Protein AF-A0A848P600-F1 (afdb_monomer_lite)

Organism: NCBI:txid190721

Secondary structure (DSSP, 8-state):
----PPPHHHHHTTTT-BGGG--HHHHHHHHHHHHHGGGGTEEEEEEE---HHHHHH-SSHHHHHHHHHHS-EEEEEEE-HHHHHHHHTT--

Radius of gyration: 16.41 Å; chains: 1; bounding box: 43×31×40 Å

pLDDT: mean 81.23, std 12.45, range [37.34, 94.0]

Foldseek 3Di:
DPPDQDAPVLQVVQAFAQPVPDDPVNVVNQVNCCVCVVVLQKDKDFAQQLPVVQLVVDPDPVSNVVSSVVRRRGIHMDHDPSNVVVVVVVVD

Sequence (92 aa):
MLNSIPTLTDVRELDGRIFAMLTADELSVLDFYRTQGRKFDVSVAILSEADPTELAAARSPAEAEAIMKRANSRVSVTIGPAAEAAWAARAH

Structure (mmCIF, N/CA/C/O backbone):
data_AF-A0A848P600-F1
#
_entry.id   AF-A0A848P600-F1
#
loop_
_atom_site.group_PDB
_atom_site.id
_atom_site.type_symbol
_atom_site.label_atom_id
_atom_site.label_alt_id
_atom_site.label_comp_id
_atom_site.label_asym_id
_atom_site.label_entity_id
_atom_site.label_seq_id
_atom_site.pdbx_PDB_ins_code
_atom_site.Cartn_x
_atom_site.Cartn_y
_atom_site.Cartn_z
_atom_site.occupancy
_atom_site.B_iso_or_equiv
_atom_site.auth_seq_id
_atom_site.auth_comp_id
_atom_site.auth_asym_id
_atom_site.auth_atom_id
_atom_site.pdbx_PDB_model_num
ATOM 1 N N . MET A 1 1 ? 11.388 18.259 -0.070 1.00 37.34 1 MET A N 1
ATOM 2 C CA . MET A 1 1 ? 10.777 17.829 -1.344 1.00 37.34 1 MET A CA 1
ATOM 3 C C . MET A 1 1 ? 11.853 17.109 -2.136 1.00 37.34 1 MET A C 1
ATOM 5 O O . MET A 1 1 ? 12.711 17.773 -2.703 1.00 37.34 1 MET A O 1
ATOM 9 N N . LEU A 1 2 ? 11.901 15.779 -2.076 1.00 42.84 2 LEU A N 1
ATOM 10 C CA . LEU A 1 2 ? 12.853 15.009 -2.875 1.00 42.84 2 LEU A CA 1
ATOM 11 C C . LEU A 1 2 ? 12.183 14.667 -4.207 1.00 42.84 2 LEU A C 1
ATOM 13 O O . LEU A 1 2 ? 11.198 13.945 -4.262 1.00 42.84 2 LEU A O 1
ATOM 17 N N . ASN A 1 3 ? 12.718 15.271 -5.264 1.00 55.62 3 ASN A N 1
ATOM 18 C CA . ASN A 1 3 ? 12.240 15.256 -6.647 1.00 55.62 3 ASN A CA 1
ATOM 19 C C . ASN A 1 3 ? 12.596 13.951 -7.397 1.00 55.62 3 ASN A C 1
ATOM 21 O O . ASN A 1 3 ? 12.703 13.952 -8.623 1.00 55.62 3 ASN A O 1
ATOM 25 N N . SER A 1 4 ? 12.831 12.857 -6.669 1.00 73.62 4 SER A N 1
ATOM 26 C CA . SER A 1 4 ? 13.298 11.584 -7.221 1.00 73.62 4 SER A CA 1
ATOM 27 C C . SER A 1 4 ? 12.150 10.587 -7.266 1.00 73.62 4 SER A C 1
ATOM 29 O O . SER A 1 4 ? 11.453 10.392 -6.275 1.00 73.62 4 SER A O 1
ATOM 31 N N . ILE A 1 5 ? 11.954 9.961 -8.426 1.00 80.19 5 ILE A N 1
ATOM 32 C CA . ILE A 1 5 ? 10.986 8.874 -8.600 1.00 80.19 5 ILE A CA 1
ATOM 33 C C . ILE A 1 5 ? 11.417 7.704 -7.695 1.00 80.19 5 ILE A C 1
ATOM 35 O O . ILE A 1 5 ? 12.546 7.233 -7.869 1.00 80.19 5 ILE A O 1
ATOM 39 N N . PRO A 1 6 ? 10.564 7.237 -6.760 1.00 85.19 6 PRO A N 1
ATOM 40 C CA . PRO A 1 6 ? 10.854 6.079 -5.919 1.00 85.19 6 PRO A CA 1
ATOM 41 C C . PRO A 1 6 ? 11.218 4.841 -6.739 1.00 85.19 6 PRO A C 1
ATOM 43 O O . PRO A 1 6 ? 10.620 4.578 -7.784 1.00 85.19 6 PRO A O 1
ATOM 46 N N . THR A 1 7 ? 12.183 4.056 -6.276 1.00 88.31 7 THR A N 1
ATOM 47 C CA . THR A 1 7 ? 12.642 2.848 -6.969 1.00 88.31 7 THR A CA 1
ATOM 48 C C . THR A 1 7 ? 11.713 1.656 -6.723 1.00 88.31 7 THR A C 1
ATOM 50 O O . THR A 1 7 ? 10.862 1.677 -5.832 1.00 88.31 7 THR A O 1
ATOM 53 N N . LEU A 1 8 ? 11.871 0.588 -7.518 1.00 87.69 8 LEU A N 1
ATOM 54 C CA . LEU A 1 8 ? 11.140 -0.663 -7.285 1.00 87.69 8 LEU A CA 1
ATOM 55 C C . LEU A 1 8 ? 11.594 -1.374 -6.001 1.00 87.69 8 LEU A C 1
ATOM 57 O O . LEU A 1 8 ? 10.810 -2.104 -5.403 1.00 87.69 8 LEU A O 1
ATOM 61 N N . THR A 1 9 ? 12.835 -1.161 -5.552 1.00 88.88 9 THR A N 1
ATOM 62 C CA . THR A 1 9 ? 13.280 -1.651 -4.239 1.00 88.88 9 THR A CA 1
ATOM 63 C C . THR A 1 9 ? 12.532 -0.948 -3.119 1.00 88.88 9 THR A C 1
ATOM 65 O O . THR A 1 9 ? 12.004 -1.637 -2.254 1.00 88.88 9 THR A O 1
ATOM 68 N N . ASP A 1 10 ? 12.385 0.378 -3.198 1.00 90.06 10 ASP A N 1
ATOM 69 C CA . ASP A 1 10 ? 11.699 1.153 -2.158 1.00 90.06 10 ASP A CA 1
ATOM 70 C C . ASP A 1 10 ? 10.257 0.672 -1.959 1.00 90.06 10 ASP A C 1
ATOM 72 O O . ASP A 1 10 ? 9.816 0.487 -0.830 1.00 90.06 10 ASP A O 1
ATOM 76 N N . VAL A 1 11 ? 9.516 0.418 -3.047 1.00 91.12 11 VAL A N 1
ATOM 77 C CA . VAL A 1 11 ? 8.134 -0.083 -2.933 1.00 91.12 11 VAL A CA 1
ATOM 78 C C . VAL A 1 11 ? 8.078 -1.546 -2.512 1.00 91.12 11 VAL A C 1
ATOM 80 O O . VAL A 1 11 ? 7.196 -1.913 -1.747 1.00 91.12 11 VAL A O 1
ATOM 83 N N . ARG A 1 12 ? 9.025 -2.384 -2.942 1.00 91.69 12 ARG A N 1
ATOM 84 C CA . ARG A 1 12 ? 9.097 -3.790 -2.521 1.00 91.69 12 ARG A CA 1
ATOM 85 C C . ARG A 1 12 ? 9.342 -3.927 -1.022 1.00 91.69 12 ARG A C 1
ATOM 87 O O . ARG A 1 12 ? 8.766 -4.812 -0.405 1.00 91.69 12 ARG A O 1
ATOM 94 N N . GLU A 1 13 ? 10.135 -3.040 -0.426 1.00 93.25 13 GLU A N 1
ATOM 95 C CA . GLU A 1 13 ? 10.339 -3.019 1.026 1.00 93.25 13 GLU A CA 1
ATOM 96 C C . GLU A 1 13 ? 9.079 -2.646 1.815 1.00 93.25 13 GLU A C 1
ATOM 98 O O . GLU A 1 13 ? 9.026 -2.918 3.016 1.00 93.25 13 GLU A O 1
ATOM 103 N N . LEU A 1 14 ? 8.073 -2.037 1.175 1.00 92.50 14 LEU A N 1
ATOM 104 C CA . LEU A 1 14 ? 6.782 -1.769 1.807 1.00 92.50 14 LEU A CA 1
ATOM 105 C C . LEU A 1 14 ? 5.904 -3.016 1.898 1.00 92.50 14 LEU A C 1
ATOM 107 O O . LEU A 1 14 ? 5.003 -3.034 2.736 1.00 92.50 14 LEU A O 1
ATOM 111 N N . ASP A 1 15 ? 6.131 -4.034 1.063 1.00 92.81 15 ASP A N 1
ATOM 112 C CA . ASP A 1 15 ? 5.298 -5.232 1.070 1.00 92.81 15 ASP A CA 1
ATOM 1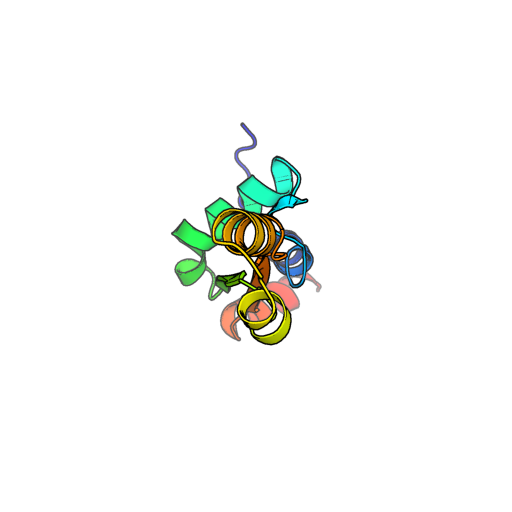13 C C . ASP A 1 15 ? 5.342 -5.911 2.439 1.00 92.81 15 ASP A C 1
ATOM 115 O O . ASP A 1 15 ? 6.396 -6.196 3.006 1.00 92.81 15 ASP A O 1
ATOM 119 N N . GLY A 1 16 ? 4.164 -6.122 3.007 1.00 88.19 16 GLY A N 1
ATOM 120 C CA . GLY A 1 16 ? 4.007 -6.721 4.315 1.00 88.19 16 GLY A CA 1
ATOM 121 C C . GLY A 1 16 ? 4.175 -5.770 5.509 1.00 88.19 16 GLY A C 1
ATOM 122 O O . GLY A 1 16 ? 3.963 -6.201 6.646 1.00 88.19 16 GLY A O 1
ATOM 123 N N . ARG A 1 17 ? 4.511 -4.488 5.304 1.00 88.75 17 ARG A N 1
ATOM 124 C CA . ARG A 1 17 ? 4.643 -3.516 6.405 1.00 88.75 17 ARG A CA 1
ATOM 125 C C . ARG A 1 17 ? 3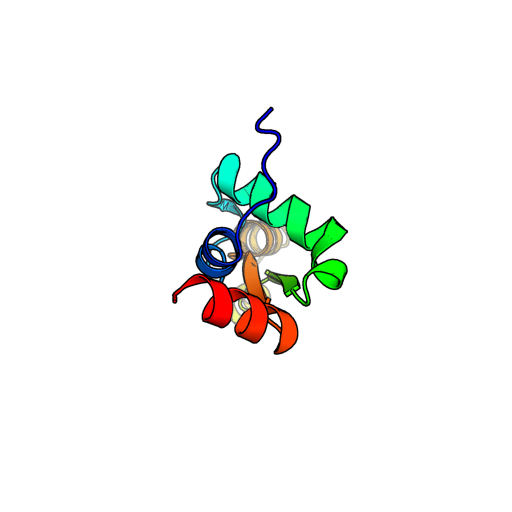.293 -3.069 6.955 1.00 88.75 17 ARG A C 1
ATOM 127 O O . ARG A 1 17 ? 2.306 -2.957 6.230 1.00 88.75 17 ARG A O 1
ATOM 134 N N . ILE A 1 18 ? 3.267 -2.741 8.247 1.00 87.31 18 ILE A N 1
ATOM 135 C CA . ILE A 1 18 ? 2.098 -2.148 8.907 1.00 87.31 18 ILE A CA 1
ATOM 136 C C . ILE A 1 18 ? 1.986 -0.684 8.470 1.00 87.31 18 ILE A C 1
ATOM 138 O O . ILE A 1 18 ? 2.861 0.123 8.773 1.00 87.31 18 ILE A O 1
ATOM 142 N N . PHE A 1 19 ? 0.888 -0.329 7.801 1.00 85.12 19 PHE A N 1
ATOM 143 C CA . PHE A 1 19 ? 0.619 1.010 7.268 1.00 85.12 19 PHE A CA 1
ATOM 144 C C . PHE A 1 19 ? 0.745 2.108 8.337 1.00 85.12 19 PHE A C 1
ATOM 146 O O . PHE A 1 19 ? 1.317 3.163 8.081 1.00 85.12 19 PHE A O 1
ATOM 153 N N . ALA A 1 20 ? 0.272 1.840 9.558 1.00 82.25 20 ALA A N 1
ATOM 154 C CA . ALA A 1 20 ? 0.357 2.778 10.679 1.00 82.25 20 ALA A CA 1
ATOM 155 C C . ALA A 1 20 ? 1.791 3.013 11.196 1.00 82.25 20 ALA A C 1
ATOM 157 O O . ALA A 1 20 ? 2.023 3.979 11.917 1.00 82.25 20 ALA A O 1
ATOM 158 N N . MET A 1 21 ? 2.739 2.135 10.854 1.00 85.69 21 MET A N 1
ATOM 159 C CA . MET A 1 21 ? 4.145 2.233 11.259 1.00 85.69 21 MET A CA 1
ATOM 160 C C . MET A 1 21 ? 5.050 2.781 10.153 1.00 85.69 21 MET A C 1
ATOM 162 O O . MET A 1 21 ? 6.263 2.837 10.350 1.00 85.69 21 MET A O 1
ATOM 166 N N . LEU A 1 22 ? 4.492 3.167 9.002 1.00 85.94 22 LEU A N 1
ATOM 167 C CA . LEU A 1 22 ? 5.297 3.700 7.911 1.00 85.94 22 LEU A CA 1
ATOM 168 C C . LEU A 1 22 ? 5.916 5.046 8.288 1.00 85.94 22 LEU A C 1
ATOM 170 O O . LEU A 1 22 ? 5.261 5.925 8.854 1.00 85.94 22 LEU A O 1
ATOM 174 N N . THR A 1 23 ? 7.183 5.218 7.929 1.00 91.38 23 THR A N 1
ATOM 175 C CA . THR A 1 23 ? 7.870 6.509 8.043 1.00 91.38 23 THR A CA 1
ATOM 176 C C . THR A 1 23 ? 7.333 7.517 7.016 1.00 91.38 23 THR A C 1
ATOM 178 O O . THR A 1 23 ? 6.617 7.162 6.080 1.00 91.38 23 THR A O 1
ATOM 181 N N . ALA A 1 24 ? 7.685 8.799 7.157 1.00 88.19 24 ALA A N 1
ATOM 182 C CA . ALA A 1 24 ? 7.282 9.830 6.192 1.00 88.19 24 ALA A CA 1
ATOM 183 C C . ALA A 1 24 ? 7.808 9.552 4.767 1.00 88.19 24 ALA A C 1
ATOM 185 O O . ALA A 1 24 ? 7.119 9.831 3.781 1.00 88.19 24 ALA A O 1
ATOM 186 N N . ASP A 1 25 ? 9.000 8.964 4.665 1.00 89.62 25 ASP A N 1
ATOM 187 C CA . ASP A 1 25 ? 9.598 8.582 3.386 1.00 89.62 25 ASP A CA 1
ATOM 188 C C . ASP A 1 25 ? 8.848 7.391 2.777 1.00 89.62 25 ASP A C 1
ATOM 190 O O . ASP A 1 25 ? 8.438 7.438 1.619 1.00 89.62 25 ASP A O 1
ATOM 194 N N . GLU A 1 26 ? 8.549 6.367 3.578 1.00 92.50 26 GLU A N 1
ATOM 195 C CA . GLU A 1 26 ? 7.769 5.198 3.151 1.00 92.50 26 GLU A CA 1
ATOM 196 C C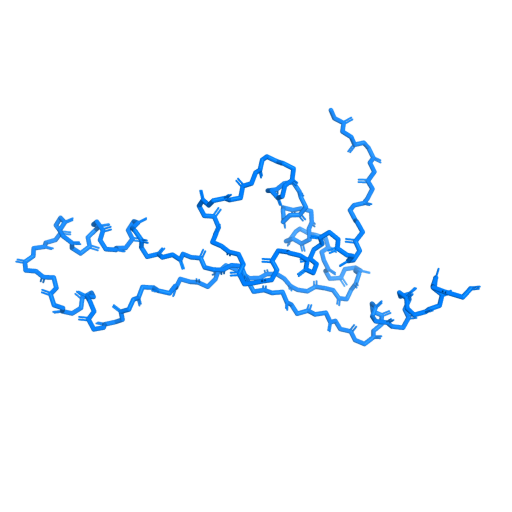 . GLU A 1 26 ? 6.342 5.560 2.728 1.00 92.50 26 GLU A C 1
ATOM 198 O O . GLU A 1 26 ? 5.842 5.050 1.725 1.00 92.50 26 GLU A O 1
ATOM 203 N N . LEU A 1 27 ? 5.697 6.484 3.444 1.00 90.31 27 LEU A N 1
ATOM 204 C CA . LEU A 1 27 ? 4.397 7.033 3.056 1.00 90.31 27 LEU A CA 1
ATOM 205 C C . LEU A 1 27 ? 4.468 7.753 1.707 1.00 90.31 27 LEU A C 1
ATOM 207 O O . LEU A 1 27 ? 3.542 7.635 0.908 1.00 90.31 27 LEU A O 1
ATOM 211 N N . SER A 1 28 ? 5.566 8.456 1.426 1.00 89.88 28 SER A N 1
ATOM 212 C CA . SER A 1 28 ? 5.766 9.135 0.141 1.00 89.88 28 SER A CA 1
ATOM 213 C C . SER A 1 28 ? 5.944 8.135 -1.008 1.00 89.88 28 SER A C 1
ATOM 215 O O . SER A 1 28 ? 5.378 8.325 -2.086 1.00 89.88 28 SER A O 1
ATOM 217 N N . VAL A 1 29 ? 6.674 7.038 -0.775 1.00 93.31 29 VAL A N 1
ATOM 218 C CA . VAL A 1 29 ? 6.805 5.925 -1.734 1.00 93.31 29 VAL A CA 1
ATOM 219 C C . VAL A 1 29 ? 5.444 5.272 -1.987 1.00 93.31 29 VAL A C 1
ATOM 221 O O . VAL A 1 29 ? 5.048 5.078 -3.139 1.00 93.31 29 VAL A O 1
ATOM 224 N N . LEU A 1 30 ? 4.701 4.976 -0.917 1.00 91.19 30 LEU A N 1
ATOM 225 C CA . LEU A 1 30 ? 3.366 4.390 -0.991 1.00 91.19 30 LEU A CA 1
ATOM 226 C C . LEU A 1 30 ? 2.413 5.270 -1.809 1.00 91.19 30 LEU A C 1
ATOM 228 O O . LEU A 1 30 ? 1.743 4.774 -2.714 1.00 91.19 30 LEU A O 1
ATOM 232 N N . ASP A 1 31 ? 2.349 6.567 -1.507 1.00 91.88 31 ASP A N 1
ATOM 233 C CA . ASP A 1 31 ? 1.455 7.516 -2.176 1.00 91.88 31 ASP A CA 1
ATOM 234 C C . ASP A 1 31 ? 1.785 7.664 -3.669 1.00 91.88 31 ASP A C 1
ATOM 236 O O . ASP A 1 31 ? 0.893 7.644 -4.529 1.00 91.88 31 ASP A O 1
ATOM 240 N N . PHE A 1 32 ? 3.081 7.691 -3.997 1.00 92.69 32 PHE A N 1
ATOM 241 C CA . PHE A 1 32 ? 3.547 7.704 -5.377 1.00 92.69 32 PHE A CA 1
ATOM 242 C C . PHE A 1 32 ? 3.036 6.489 -6.159 1.00 92.69 32 PHE A C 1
ATOM 244 O O . PHE A 1 32 ? 2.432 6.654 -7.223 1.00 92.69 32 PHE A O 1
ATOM 251 N N . TYR A 1 33 ? 3.229 5.271 -5.641 1.00 92.25 33 TYR A N 1
ATOM 252 C CA . TYR A 1 33 ? 2.813 4.050 -6.337 1.00 92.25 33 TYR A CA 1
ATOM 253 C C . TYR A 1 33 ? 1.301 3.800 -6.280 1.00 92.2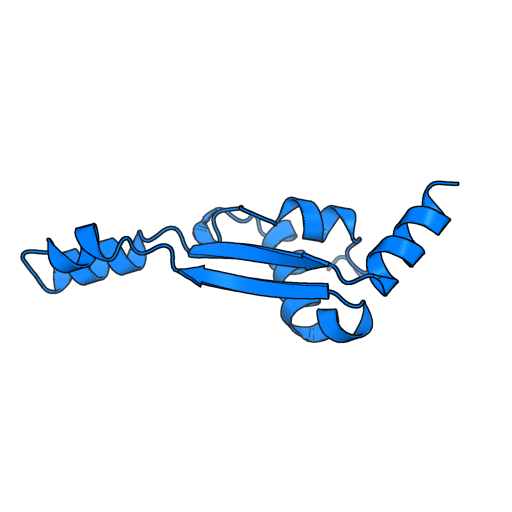5 33 TYR A C 1
ATOM 255 O O . TYR A 1 33 ? 0.751 3.226 -7.218 1.00 92.25 33 TYR A O 1
ATOM 263 N N . ARG A 1 34 ? 0.586 4.309 -5.273 1.00 90.62 34 ARG A N 1
ATOM 264 C CA . ARG A 1 34 ? -0.887 4.326 -5.288 1.00 90.62 34 ARG A CA 1
ATOM 265 C C . ARG A 1 34 ? -1.440 5.195 -6.413 1.00 90.62 34 ARG A C 1
ATOM 267 O O . ARG A 1 34 ? -2.435 4.829 -7.033 1.00 90.62 34 ARG A O 1
ATOM 274 N N . THR A 1 35 ? -0.795 6.325 -6.690 1.00 90.44 35 THR A N 1
ATOM 275 C CA . THR A 1 35 ? -1.261 7.281 -7.703 1.00 90.44 35 THR A CA 1
ATOM 276 C C . THR A 1 35 ? -0.764 6.929 -9.105 1.00 90.44 35 THR A C 1
ATOM 278 O O . THR A 1 35 ? -1.488 7.082 -10.090 1.00 90.44 35 THR A O 1
ATOM 281 N N . GLN A 1 36 ? 0.482 6.468 -9.223 1.00 90.00 36 GLN A N 1
ATOM 282 C CA . GLN A 1 36 ? 1.170 6.302 -10.507 1.00 90.00 36 GLN A CA 1
ATOM 283 C C . GLN A 1 36 ? 1.633 4.873 -10.797 1.00 90.00 36 GLN A C 1
ATOM 285 O O . GLN A 1 36 ? 2.155 4.635 -11.885 1.00 90.00 36 GLN A O 1
ATOM 290 N N . GLY A 1 37 ? 1.417 3.914 -9.893 1.00 88.38 37 GLY A N 1
ATOM 291 C CA . GLY A 1 37 ? 1.987 2.566 -9.990 1.00 88.38 37 GLY A CA 1
ATOM 292 C C . GLY A 1 37 ? 1.630 1.822 -11.271 1.00 88.38 37 GLY A C 1
ATOM 293 O O . GLY A 1 37 ? 2.490 1.163 -11.846 1.00 88.38 37 GLY A O 1
ATOM 294 N N . ARG A 1 38 ? 0.427 2.036 -11.823 1.00 90.88 38 ARG A N 1
ATOM 295 C CA . ARG A 1 38 ? 0.020 1.444 -13.109 1.00 90.88 38 ARG A CA 1
ATOM 296 C C . ARG A 1 38 ? 0.983 1.772 -14.259 1.00 90.88 38 ARG A C 1
ATOM 298 O O . ARG A 1 38 ? 1.145 0.953 -15.155 1.00 90.88 38 ARG A O 1
ATOM 305 N N . LYS A 1 39 ? 1.630 2.946 -14.250 1.00 89.38 39 LYS A N 1
ATOM 306 C CA . LYS A 1 39 ? 2.631 3.326 -15.270 1.00 89.38 39 LYS A CA 1
ATOM 307 C C . LYS A 1 39 ? 3.915 2.504 -15.169 1.00 89.38 39 LYS A C 1
ATOM 309 O O . LYS A 1 39 ? 4.647 2.403 -16.145 1.00 89.38 39 LYS A O 1
ATOM 314 N N . PHE A 1 40 ? 4.177 1.960 -13.988 1.00 88.56 40 PHE A N 1
ATOM 315 C CA . PHE A 1 40 ? 5.354 1.171 -13.661 1.00 88.56 40 PHE A CA 1
ATOM 316 C C . PHE A 1 40 ? 5.030 -0.317 -13.543 1.00 88.56 40 PHE A C 1
ATOM 318 O O . PHE A 1 40 ? 5.888 -1.053 -13.095 1.00 88.56 40 PHE A O 1
ATOM 325 N N . ASP A 1 41 ? 3.823 -0.761 -13.917 1.00 92.62 41 ASP A N 1
ATOM 326 C CA . ASP A 1 41 ? 3.371 -2.143 -13.701 1.00 92.62 41 ASP A CA 1
ATOM 327 C C . ASP A 1 41 ? 3.469 -2.571 -12.219 1.00 92.62 41 ASP A C 1
ATOM 329 O O . ASP A 1 41 ? 3.853 -3.687 -11.891 1.00 92.62 41 ASP A O 1
ATOM 333 N N . VAL A 1 42 ? 3.147 -1.651 -11.301 1.00 93.31 42 VAL A N 1
ATOM 334 C CA . VAL A 1 42 ? 3.100 -1.880 -9.848 1.00 93.31 42 VAL A CA 1
ATOM 335 C C . VAL A 1 42 ? 1.708 -1.544 -9.326 1.00 93.31 42 VAL A C 1
ATOM 337 O O . VAL A 1 42 ? 1.140 -0.501 -9.654 1.00 93.31 42 VAL A O 1
ATOM 340 N N . SER A 1 43 ? 1.165 -2.403 -8.472 1.00 93.44 43 SER A N 1
ATOM 341 C CA . SER A 1 43 ? -0.084 -2.166 -7.752 1.00 93.44 43 SER A CA 1
ATOM 342 C C . SER A 1 43 ? 0.164 -2.217 -6.252 1.00 93.44 43 SER A C 1
ATOM 344 O O . SER A 1 43 ? 0.879 -3.095 -5.774 1.00 93.44 43 SER A O 1
ATOM 346 N N . VAL A 1 44 ? -0.423 -1.281 -5.508 1.00 91.69 44 VAL A N 1
ATOM 347 C CA . VAL A 1 44 ? -0.278 -1.202 -4.051 1.00 91.69 44 VAL A CA 1
ATOM 348 C C . VAL A 1 44 ? -1.655 -1.098 -3.419 1.00 91.69 44 VAL A C 1
ATOM 350 O O . VAL A 1 44 ? -2.448 -0.226 -3.780 1.00 91.69 44 VAL A O 1
ATOM 353 N N . ALA A 1 45 ? -1.930 -1.975 -2.462 1.00 89.19 45 ALA A N 1
ATOM 354 C CA . ALA A 1 45 ? -3.163 -2.007 -1.696 1.00 89.19 45 ALA A CA 1
ATOM 355 C C . ALA A 1 45 ? -2.860 -1.908 -0.199 1.00 89.19 45 ALA A C 1
ATOM 357 O O . ALA A 1 45 ? -1.823 -2.360 0.277 1.00 89.19 45 ALA A O 1
ATOM 358 N N . ILE A 1 46 ? -3.790 -1.319 0.549 1.00 88.19 46 ILE A N 1
ATOM 359 C CA . ILE A 1 46 ? -3.786 -1.373 2.009 1.00 88.19 46 ILE A CA 1
ATOM 360 C C . ILE A 1 46 ? -4.859 -2.385 2.391 1.00 88.19 46 ILE A C 1
ATOM 362 O O . ILE A 1 46 ? -6.049 -2.133 2.197 1.00 88.19 46 ILE A O 1
ATOM 366 N N . LEU A 1 47 ? -4.430 -3.542 2.879 1.00 84.94 47 LEU A N 1
ATOM 367 C CA . LEU A 1 47 ? -5.312 -4.617 3.302 1.00 84.94 47 LEU A CA 1
ATOM 368 C C . LEU A 1 47 ? -5.536 -4.489 4.803 1.00 84.94 47 LEU A C 1
ATOM 370 O O . LEU A 1 47 ? -4.591 -4.568 5.582 1.00 84.94 47 LEU A O 1
ATOM 374 N N . SER A 1 48 ? -6.781 -4.275 5.220 1.00 77.12 48 SER A N 1
ATOM 375 C CA . SER A 1 48 ? -7.115 -4.316 6.642 1.00 77.12 48 SER A CA 1
ATOM 376 C C . SER A 1 48 ? -7.040 -5.762 7.129 1.00 77.12 48 SER A C 1
ATOM 378 O O . SER A 1 48 ? -7.875 -6.578 6.745 1.00 77.12 48 SER A O 1
ATOM 380 N N . GLU A 1 49 ? -6.061 -6.082 7.977 1.00 67.25 49 GLU A N 1
ATOM 381 C CA . GLU A 1 49 ? -5.985 -7.369 8.681 1.00 67.25 49 GLU A CA 1
ATOM 382 C C . GLU A 1 49 ? -6.754 -7.317 10.007 1.00 67.25 49 GLU A C 1
ATOM 384 O O . GLU A 1 49 ? -6.299 -7.848 11.018 1.00 67.25 49 GLU A O 1
ATOM 389 N N . ALA A 1 50 ? -7.904 -6.637 10.044 1.00 67.44 50 ALA A N 1
ATOM 390 C CA . ALA A 1 50 ? -8.799 -6.781 11.184 1.00 67.44 50 ALA A CA 1
ATOM 391 C C . ALA A 1 50 ? -9.181 -8.260 11.267 1.00 67.44 50 ALA A C 1
ATOM 393 O O . ALA A 1 50 ? -9.875 -8.753 10.375 1.00 67.44 50 ALA A O 1
ATOM 394 N N . ASP A 1 51 ? -8.693 -8.969 12.289 1.00 64.38 51 ASP A N 1
ATOM 395 C CA . ASP A 1 51 ? -9.047 -10.369 12.478 1.00 64.38 51 ASP A CA 1
ATOM 396 C C . ASP A 1 51 ? -10.572 -10.422 12.661 1.00 64.38 51 ASP A C 1
ATOM 398 O O . ASP A 1 51 ? -11.097 -9.844 13.622 1.00 64.38 51 ASP A O 1
ATOM 402 N N . PRO A 1 52 ? -11.316 -11.064 11.742 1.00 65.94 52 PRO A N 1
ATOM 403 C CA . PRO A 1 52 ? -12.767 -11.135 11.842 1.00 65.94 52 PRO A CA 1
ATOM 404 C C . PRO A 1 52 ? -13.208 -11.834 13.135 1.00 65.94 52 PRO A C 1
ATOM 406 O O . PRO A 1 52 ? -14.306 -11.575 13.621 1.00 65.94 52 PRO A O 1
ATOM 409 N N . THR A 1 53 ? -12.346 -12.666 13.722 1.00 68.25 53 THR A N 1
ATOM 410 C CA . THR A 1 53 ? -12.543 -13.320 15.018 1.00 68.25 53 THR A CA 1
ATOM 411 C C . THR A 1 53 ? -12.411 -12.329 16.172 1.00 68.25 53 THR A C 1
ATOM 413 O O . THR A 1 53 ? -13.260 -12.332 17.061 1.00 68.25 53 THR A O 1
ATOM 416 N N . GLU A 1 54 ? -11.402 -11.448 16.157 1.00 65.44 54 GLU A N 1
ATOM 417 C CA . GLU A 1 54 ? -11.276 -10.381 17.163 1.00 65.44 54 GLU A CA 1
ATOM 418 C C . GLU A 1 54 ? -12.435 -9.388 17.045 1.00 65.44 54 GLU A C 1
ATOM 420 O O . GLU A 1 54 ? -13.051 -9.039 18.052 1.00 65.44 54 GLU A O 1
ATOM 425 N N . LEU A 1 55 ? -12.796 -8.986 15.821 1.00 67.94 55 LEU A N 1
ATOM 426 C CA . LEU A 1 55 ? -13.908 -8.066 15.588 1.00 67.94 55 LEU A CA 1
ATOM 427 C C . LEU A 1 55 ? -15.252 -8.665 16.033 1.00 67.94 55 LEU A C 1
ATOM 429 O O . LEU A 1 55 ? -16.065 -7.961 16.629 1.00 67.94 55 LEU A O 1
ATOM 433 N N . ALA A 1 56 ? -15.477 -9.961 15.795 1.00 71.88 56 ALA A N 1
ATOM 434 C CA . ALA A 1 56 ? -16.672 -10.669 16.259 1.00 71.88 56 ALA A CA 1
ATOM 435 C C . ALA A 1 56 ? -16.691 -10.892 17.782 1.00 71.88 56 ALA A C 1
ATOM 437 O O . ALA A 1 56 ? -17.766 -11.023 18.367 1.00 71.88 56 ALA A O 1
ATOM 438 N N . ALA A 1 57 ? -15.523 -10.928 18.430 1.00 75.56 57 ALA A N 1
ATOM 439 C CA . ALA A 1 57 ? -15.396 -11.054 19.880 1.00 75.56 57 ALA A CA 1
ATOM 440 C C . ALA A 1 57 ? -15.569 -9.719 20.632 1.00 75.56 57 ALA A C 1
ATOM 442 O O . ALA A 1 57 ? -15.665 -9.733 21.864 1.00 75.56 57 ALA A O 1
ATOM 443 N N . ALA A 1 58 ? -15.627 -8.586 19.921 1.00 79.25 58 ALA A N 1
ATOM 444 C CA . ALA A 1 58 ? -15.819 -7.269 20.513 1.00 79.25 58 ALA A CA 1
ATOM 445 C C . ALA A 1 58 ? -17.133 -7.205 21.305 1.00 79.25 58 ALA A C 1
ATOM 447 O O . ALA A 1 58 ? -18.224 -7.423 20.778 1.00 79.25 58 ALA A O 1
ATOM 448 N N . ARG A 1 59 ? -17.041 -6.863 22.591 1.00 83.81 59 ARG A N 1
ATOM 449 C CA . ARG A 1 59 ? -18.192 -6.807 23.504 1.00 83.81 59 ARG A CA 1
ATOM 450 C C . ARG A 1 59 ? -18.855 -5.437 23.520 1.00 83.81 59 ARG A C 1
ATOM 452 O O . ARG A 1 59 ? -19.871 -5.249 24.187 1.00 83.81 59 ARG A O 1
ATOM 459 N N . SER A 1 60 ? -18.280 -4.470 22.807 1.00 85.38 60 SER A N 1
ATOM 460 C CA . SER A 1 60 ? -18.830 -3.128 22.673 1.00 85.38 60 SER A CA 1
ATOM 461 C C . SER A 1 60 ? -18.466 -2.482 21.331 1.00 85.38 60 SER A C 1
ATOM 463 O O . SER A 1 60 ? -17.430 -2.810 20.748 1.00 85.38 60 SER A O 1
ATOM 465 N N . PRO A 1 61 ? -19.263 -1.503 20.864 1.00 79.81 61 PRO A N 1
ATOM 466 C CA . PRO A 1 61 ? -18.923 -0.708 19.686 1.00 79.81 61 PRO A CA 1
ATOM 467 C C . PRO A 1 61 ? -17.574 0.011 19.808 1.00 79.81 61 PRO A C 1
ATOM 469 O O . PRO A 1 61 ? -16.832 0.070 18.836 1.00 79.81 61 PRO A O 1
ATOM 472 N N . ALA A 1 62 ? -17.223 0.504 21.001 1.00 78.50 62 ALA A N 1
ATOM 473 C CA . ALA A 1 62 ? -15.941 1.169 21.244 1.00 78.50 62 ALA A CA 1
ATOM 474 C C . ALA A 1 62 ? -14.749 0.199 21.146 1.00 78.50 62 ALA A C 1
ATOM 476 O O . ALA A 1 62 ? -13.676 0.577 20.686 1.00 78.50 62 ALA A O 1
ATOM 477 N N . GLU A 1 63 ? -14.935 -1.059 21.550 1.00 76.00 63 GLU A N 1
ATOM 478 C CA . GLU A 1 63 ? -13.926 -2.116 21.433 1.00 76.00 63 GLU A CA 1
ATOM 479 C C . GLU A 1 63 ? -13.779 -2.587 19.984 1.00 76.00 63 GLU A C 1
ATOM 481 O O . GLU A 1 63 ? -12.660 -2.713 19.500 1.00 76.00 63 GLU A O 1
ATOM 486 N N . ALA A 1 64 ? -14.887 -2.733 19.252 1.00 70.94 64 ALA A N 1
ATOM 487 C CA . ALA A 1 64 ? -14.861 -2.986 17.813 1.00 70.94 64 ALA A CA 1
ATOM 488 C C . ALA A 1 64 ? -14.162 -1.844 17.059 1.00 70.94 64 ALA A C 1
ATOM 490 O O . ALA A 1 64 ? -13.362 -2.084 16.161 1.00 70.94 64 ALA A O 1
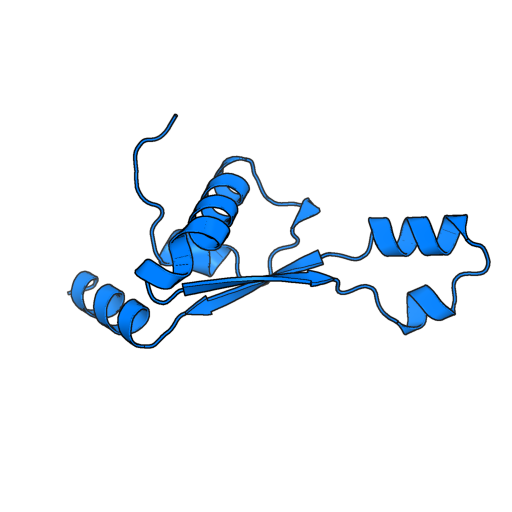ATOM 491 N N . GLU A 1 65 ? -14.413 -0.594 17.453 1.00 68.62 65 GLU A N 1
ATOM 492 C CA . GLU A 1 65 ? -13.745 0.580 16.894 1.00 68.62 65 GLU A CA 1
ATOM 493 C C . GLU A 1 65 ? -12.251 0.605 17.245 1.00 68.62 65 GLU A C 1
ATOM 495 O O . GLU A 1 65 ? -11.430 0.929 16.392 1.00 68.62 65 GLU A O 1
ATOM 500 N N . ALA A 1 66 ? -11.869 0.218 18.464 1.00 69.88 66 ALA A N 1
ATOM 501 C CA . ALA A 1 66 ? -10.470 0.085 18.860 1.00 69.88 66 ALA A CA 1
ATOM 502 C C . ALA A 1 66 ? -9.758 -1.048 18.105 1.00 69.88 66 ALA A C 1
ATOM 504 O O . ALA A 1 66 ? -8.618 -0.862 17.690 1.00 69.88 66 ALA A O 1
ATOM 505 N N . ILE A 1 67 ? -10.426 -2.182 17.874 1.00 70.75 67 ILE A N 1
ATOM 506 C CA . ILE A 1 67 ? -9.920 -3.300 17.066 1.00 70.75 67 ILE A CA 1
ATOM 507 C C . ILE A 1 67 ? -9.790 -2.875 15.611 1.00 70.75 67 ILE A C 1
ATOM 509 O O . ILE A 1 67 ? -8.753 -3.116 15.023 1.00 70.75 67 ILE A O 1
ATOM 513 N N . MET A 1 68 ? -10.764 -2.166 15.039 1.00 67.44 68 MET A N 1
ATOM 514 C CA . MET A 1 68 ? -10.646 -1.621 13.682 1.00 67.44 68 MET A CA 1
ATOM 515 C C . MET A 1 68 ? -9.547 -0.555 13.567 1.00 67.44 68 MET A C 1
ATOM 517 O O . MET A 1 68 ? -8.873 -0.488 12.545 1.00 67.44 68 MET A O 1
ATOM 521 N N . LYS A 1 69 ? -9.329 0.259 14.609 1.00 64.75 69 LYS A N 1
ATOM 522 C CA . LYS A 1 69 ? -8.230 1.241 14.668 1.00 64.75 69 LYS A CA 1
ATOM 523 C C . LYS A 1 69 ? -6.862 0.584 14.860 1.00 64.75 69 LYS A C 1
ATOM 525 O O . LYS A 1 69 ? -5.871 1.109 14.362 1.00 64.75 69 LYS A O 1
ATOM 530 N N . ARG A 1 70 ? -6.801 -0.528 15.599 1.00 62.19 70 ARG A N 1
ATOM 531 C CA . ARG A 1 70 ? -5.584 -1.313 15.861 1.00 62.19 70 ARG A CA 1
ATOM 532 C C . ARG A 1 70 ? -5.297 -2.335 14.767 1.00 62.19 70 ARG A C 1
ATOM 534 O O . ARG A 1 70 ? -4.148 -2.747 14.645 1.00 62.19 70 ARG A O 1
ATOM 541 N N . ALA A 1 71 ? -6.313 -2.758 14.021 1.00 63.22 71 ALA A N 1
ATOM 542 C CA . ALA A 1 71 ? -6.209 -3.709 12.932 1.00 63.22 71 ALA A CA 1
ATOM 543 C C . ALA A 1 71 ? -5.073 -3.247 12.037 1.00 63.22 71 ALA A C 1
ATOM 545 O O . ALA A 1 71 ? -5.151 -2.187 11.409 1.00 63.22 71 ALA A O 1
ATOM 546 N N . ASN A 1 72 ? -3.984 -4.011 12.072 1.00 68.06 72 ASN A N 1
ATOM 547 C CA . ASN A 1 72 ? -2.753 -3.682 11.386 1.00 68.06 72 ASN A CA 1
ATOM 548 C C . ASN A 1 72 ? -3.048 -3.743 9.896 1.00 68.06 72 ASN A C 1
ATOM 550 O O . ASN A 1 72 ? -2.954 -4.788 9.265 1.00 68.06 72 ASN A O 1
ATOM 554 N N . SER A 1 73 ? -3.463 -2.613 9.338 1.00 78.25 73 SER A N 1
ATOM 555 C CA . SER A 1 73 ? -3.622 -2.483 7.906 1.00 78.25 73 SER A CA 1
ATOM 556 C C . SER A 1 73 ? -2.249 -2.716 7.299 1.00 78.25 73 SER A C 1
ATOM 558 O O . SER A 1 73 ? -1.315 -1.971 7.592 1.00 78.25 73 SER A O 1
ATOM 560 N N . ARG A 1 74 ? -2.098 -3.791 6.535 1.00 87.62 74 ARG A N 1
ATOM 561 C CA . ARG A 1 74 ? -0.830 -4.190 5.946 1.00 87.62 74 ARG A CA 1
ATOM 562 C C . ARG A 1 74 ? -0.766 -3.684 4.519 1.00 87.62 74 ARG A C 1
ATOM 564 O O . ARG A 1 74 ? -1.746 -3.739 3.775 1.00 87.62 74 ARG A O 1
ATOM 571 N N . VAL A 1 75 ? 0.385 -3.158 4.139 1.00 89.94 75 VAL A N 1
ATOM 572 C CA . VAL A 1 75 ? 0.647 -2.815 2.749 1.00 89.94 75 VAL A CA 1
ATOM 573 C C . VAL A 1 75 ? 0.872 -4.113 1.983 1.00 89.94 75 VAL A C 1
ATOM 575 O O . VAL A 1 75 ? 1.660 -4.955 2.402 1.00 89.94 75 VAL A O 1
ATOM 578 N N . SER A 1 76 ? 0.165 -4.272 0.871 1.00 92.75 76 SER A N 1
ATOM 579 C CA . SER A 1 76 ? 0.382 -5.344 -0.091 1.00 92.75 76 SER A CA 1
ATOM 580 C C . SER A 1 76 ? 0.814 -4.733 -1.411 1.00 92.75 76 SER A C 1
ATOM 582 O O . SER A 1 76 ? 0.149 -3.837 -1.939 1.00 92.75 76 SER A O 1
ATOM 584 N N . VAL A 1 77 ? 1.937 -5.207 -1.931 1.00 94.00 77 VAL A N 1
ATOM 585 C CA . VAL A 1 77 ? 2.524 -4.748 -3.184 1.00 94.00 77 VAL A CA 1
ATOM 586 C C . VAL A 1 77 ? 2.514 -5.900 -4.172 1.00 94.00 77 VAL A C 1
ATOM 588 O O . VAL A 1 77 ? 2.965 -7.002 -3.892 1.00 94.00 77 VAL A O 1
ATOM 591 N N . THR A 1 78 ? 1.999 -5.641 -5.366 1.00 93.88 78 THR A N 1
ATOM 592 C CA . THR A 1 78 ? 2.071 -6.560 -6.499 1.00 93.88 78 THR A CA 1
ATOM 593 C C . THR A 1 78 ? 2.912 -5.914 -7.583 1.00 93.88 78 THR A C 1
ATOM 595 O O . THR A 1 78 ? 2.563 -4.847 -8.091 1.00 93.88 78 THR A O 1
ATOM 598 N N . ILE A 1 79 ? 4.019 -6.561 -7.934 1.00 92.50 79 ILE A N 1
ATOM 599 C CA . ILE A 1 79 ? 4.913 -6.127 -9.005 1.00 92.50 79 ILE A CA 1
ATOM 600 C C . ILE A 1 79 ? 4.629 -6.996 -10.227 1.00 92.50 79 ILE A C 1
ATOM 602 O O . ILE A 1 79 ? 4.643 -8.224 -10.151 1.00 92.50 79 ILE A O 1
ATOM 606 N N . GLY A 1 80 ? 4.311 -6.354 -11.342 1.00 91.56 80 GLY A N 1
ATOM 607 C CA . GLY A 1 80 ? 4.043 -7.018 -12.602 1.00 91.56 80 GLY A CA 1
ATOM 608 C C . GLY A 1 80 ? 5.319 -7.358 -13.384 1.00 91.56 80 GLY A C 1
ATOM 609 O O . GLY A 1 80 ? 6.420 -6.882 -13.075 1.00 91.56 80 GLY A O 1
ATOM 610 N N . PRO A 1 81 ? 5.190 -8.205 -14.418 1.00 91.25 81 PRO A N 1
ATOM 611 C CA . PRO A 1 81 ? 6.325 -8.740 -15.162 1.00 91.25 81 PRO A CA 1
ATOM 612 C C . PRO A 1 81 ? 7.146 -7.666 -15.890 1.00 91.25 81 PRO A C 1
ATOM 614 O O . PRO A 1 81 ? 8.349 -7.852 -16.076 1.00 91.25 81 PRO A O 1
ATOM 617 N N . ALA A 1 82 ? 6.542 -6.542 -16.295 1.00 88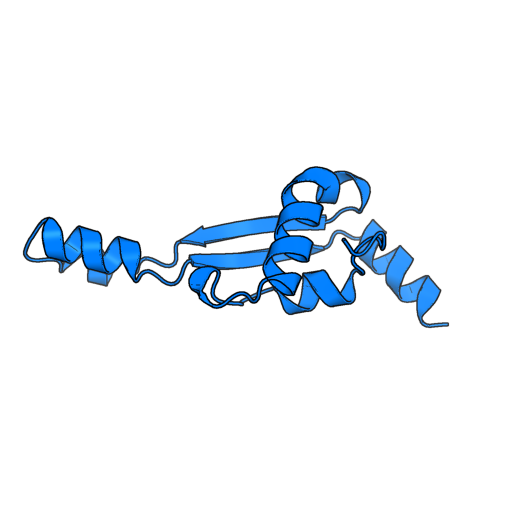.62 82 ALA A N 1
ATOM 618 C CA . ALA A 1 82 ? 7.276 -5.471 -16.968 1.00 88.62 82 ALA A CA 1
ATOM 619 C C . ALA A 1 82 ? 8.175 -4.699 -15.991 1.00 88.62 82 ALA A C 1
ATOM 621 O O . ALA A 1 82 ? 9.297 -4.334 -16.351 1.00 88.62 82 ALA A O 1
ATOM 622 N N . ALA A 1 83 ? 7.718 -4.496 -14.750 1.00 87.25 83 ALA A N 1
ATOM 623 C CA . ALA A 1 83 ? 8.542 -3.923 -13.688 1.00 87.25 83 ALA A CA 1
ATOM 624 C C . ALA A 1 83 ? 9.716 -4.838 -13.329 1.00 87.25 83 ALA A C 1
ATOM 626 O O . ALA A 1 83 ? 10.852 -4.369 -13.250 1.00 87.25 83 ALA A O 1
ATOM 627 N N . GLU A 1 84 ? 9.458 -6.137 -13.161 1.00 85.81 84 GLU A N 1
ATOM 628 C CA . GLU A 1 84 ? 10.502 -7.125 -12.863 1.00 85.81 84 GLU A CA 1
ATOM 629 C C . GLU A 1 84 ? 11.577 -7.159 -13.959 1.00 85.81 84 GLU A C 1
ATOM 631 O O . GLU A 1 84 ? 12.772 -7.079 -13.670 1.00 85.81 84 GLU A O 1
ATOM 636 N N . ALA A 1 85 ? 11.172 -7.178 -15.234 1.00 85.50 85 ALA A N 1
ATOM 637 C CA . ALA A 1 85 ? 12.106 -7.149 -16.359 1.00 85.50 85 ALA A CA 1
ATOM 638 C C . ALA A 1 85 ? 12.944 -5.857 -16.400 1.00 85.50 85 ALA A C 1
ATOM 640 O O . ALA A 1 85 ? 14.157 -5.905 -16.615 1.00 85.50 85 ALA A O 1
ATOM 641 N N . ALA A 1 86 ? 12.318 -4.700 -16.158 1.00 82.31 86 ALA A N 1
ATOM 642 C CA . ALA A 1 86 ? 13.010 -3.413 -16.115 1.00 82.31 86 ALA A CA 1
ATOM 643 C C . ALA A 1 86 ? 14.005 -3.314 -14.945 1.00 82.31 86 ALA A C 1
ATOM 645 O O . ALA A 1 86 ? 15.034 -2.644 -15.065 1.00 82.31 86 ALA A O 1
ATOM 646 N N . TRP A 1 87 ? 13.717 -3.977 -13.821 1.00 74.25 87 TRP A N 1
ATOM 647 C CA . TRP A 1 87 ? 14.628 -4.054 -12.681 1.00 74.25 87 TRP A CA 1
ATOM 648 C C . TRP A 1 87 ? 15.803 -4.996 -12.943 1.00 74.25 87 TRP A C 1
ATOM 650 O O . TRP A 1 87 ? 16.951 -4.619 -12.713 1.00 74.25 87 TRP A O 1
ATOM 660 N N . ALA A 1 88 ? 15.537 -6.190 -13.480 1.00 75.69 88 ALA A N 1
ATOM 661 C CA . ALA A 1 88 ? 16.572 -7.163 -13.827 1.00 75.69 88 ALA A CA 1
ATOM 662 C C . ALA A 1 88 ? 17.595 -6.585 -14.821 1.00 75.69 88 ALA A C 1
ATOM 664 O O . ALA A 1 88 ? 18.797 -6.778 -14.655 1.00 75.69 88 ALA A O 1
ATOM 665 N N . ALA A 1 89 ? 17.134 -5.799 -15.800 1.00 74.31 89 ALA A N 1
ATOM 666 C CA . ALA A 1 89 ? 17.995 -5.128 -16.774 1.00 74.31 89 ALA A CA 1
ATOM 667 C C . ALA A 1 89 ? 18.897 -4.029 -16.174 1.00 74.31 89 ALA A C 1
ATOM 669 O O . ALA A 1 89 ? 19.851 -3.611 -16.819 1.00 74.31 89 ALA A O 1
ATOM 670 N N . ARG A 1 90 ? 18.593 -3.543 -14.964 1.00 65.12 90 ARG A N 1
ATOM 671 C CA . ARG A 1 90 ? 19.357 -2.505 -14.249 1.00 65.12 90 ARG A CA 1
ATOM 672 C C . ARG A 1 90 ? 20.395 -3.064 -13.275 1.00 65.12 90 ARG A C 1
ATOM 674 O O . ARG A 1 90 ? 21.214 -2.296 -12.778 1.00 65.12 90 ARG A O 1
ATOM 681 N N . ALA A 1 91 ? 20.328 -4.359 -12.967 1.00 59.16 91 ALA A N 1
ATOM 682 C CA . ALA A 1 91 ? 21.264 -5.049 -12.079 1.00 59.16 91 ALA A CA 1
ATOM 683 C C . ALA A 1 91 ? 22.499 -5.618 -12.814 1.00 59.16 91 ALA A C 1
ATOM 685 O O . ALA A 1 91 ? 23.374 -6.194 -12.167 1.00 59.16 91 ALA A O 1
ATOM 686 N N . HIS A 1 92 ? 22.559 -5.453 -14.140 1.00 44.34 92 HIS A N 1
ATOM 687 C CA . HIS A 1 92 ? 23.661 -5.830 -15.031 1.00 44.34 92 HIS A CA 1
ATOM 688 C C . HIS A 1 92 ? 24.341 -4.588 -15.608 1.00 44.34 92 HIS A C 1
ATOM 690 O O . HIS A 1 92 ? 25.570 -4.665 -15.830 1.00 44.34 92 HIS A O 1
#